Protein AF-A0A9E1PA99-F1 (afdb_monomer)

Secondary structure (DSSP, 8-state):
-TTT----TT--HHHHHHHHH-SBHHHHHHHHHHHT-GGGPPPSSTTT--B-S-HHHHHHHHHHHHHHHHHHHHHHHHHHHHHHHHHHHHHHHHHHHHHGGG-EEEEEEEEETTTTEEEEEEEEE-

pLDDT: mean 90.46, std 9.02, range [58.28, 98.56]

Radius of gyration: 32.86 Å; Cα contacts (8 Å, |Δi|>4): 107; chains: 1; bounding box: 93×29×62 Å

Sequence (126 aa):
SKHAAISSSGKNHKYWVDIGNYNSIENYNEEHLRNREMDDLYSDDKKWSWDWDQESNRKIFENKRIRADQLELFGTFSVGALVLNHIVSSIDALYLKRISTNKSLTINPHNNLILGSVGYSLTLSF

Structure (mmCIF, N/CA/C/O backbone):
data_AF-A0A9E1PA99-F1
#
_entry.id   AF-A0A9E1PA99-F1
#
loop_
_atom_site.group_PDB
_atom_site.id
_atom_site.type_symbol
_atom_site.label_atom_id
_atom_site.label_alt_id
_atom_site.label_comp_id
_atom_site.label_asym_id
_atom_site.label_entity_id
_atom_site.label_seq_id
_atom_site.pdbx_PDB_ins_code
_atom_site.Cartn_x
_atom_site.Cartn_y
_atom_site.Cartn_z
_atom_site.occupancy
_atom_site.B_iso_or_equiv
_atom_site.auth_seq_id
_atom_site.auth_comp_id
_atom_site.auth_asym_id
_atom_site.auth_atom_id
_atom_site.pdbx_PDB_model_num
ATOM 1 N N . SER A 1 1 ? -4.103 -8.809 16.905 1.00 58.28 1 SER A N 1
ATOM 2 C CA . SER A 1 1 ? -5.158 -8.949 17.927 1.00 58.28 1 SER A CA 1
ATOM 3 C C . SER A 1 1 ? -4.803 -8.304 19.276 1.00 58.28 1 SER A C 1
ATOM 5 O O . SER A 1 1 ? -5.697 -7.738 19.880 1.00 58.28 1 SER A O 1
ATOM 7 N N . LYS A 1 2 ? -3.535 -8.282 19.735 1.00 69.00 2 LYS A N 1
ATOM 8 C CA . LYS A 1 2 ? -3.168 -7.873 21.114 1.00 69.00 2 LYS A CA 1
ATOM 9 C C . LYS A 1 2 ? -3.604 -6.468 21.593 1.00 69.00 2 LYS A C 1
ATOM 11 O O . LYS A 1 2 ? -3.671 -6.283 22.796 1.00 69.00 2 LYS A O 1
ATOM 16 N N . HIS A 1 3 ? -3.889 -5.532 20.683 1.00 83.31 3 HIS A N 1
ATOM 17 C CA . HIS A 1 3 ? -4.208 -4.132 21.016 1.00 83.31 3 HIS A CA 1
ATOM 18 C C . HIS A 1 3 ? -5.580 -3.650 20.530 1.00 83.31 3 HIS A C 1
ATOM 20 O O . HIS A 1 3 ? -5.969 -2.546 20.868 1.00 83.31 3 HIS A O 1
ATOM 26 N N . ALA A 1 4 ? -6.279 -4.442 19.708 1.00 81.56 4 ALA A N 1
ATOM 27 C CA . ALA A 1 4 ? -7.507 -4.006 19.028 1.00 81.56 4 ALA A CA 1
ATOM 28 C C . ALA A 1 4 ? -8.601 -5.092 18.962 1.00 81.56 4 ALA A C 1
ATOM 30 O O . ALA A 1 4 ? -9.575 -4.946 18.233 1.00 81.56 4 ALA A O 1
ATOM 31 N N . ALA A 1 5 ? -8.376 -6.244 19.613 1.00 81.75 5 ALA A N 1
ATOM 32 C CA . ALA A 1 5 ? -9.261 -7.419 19.624 1.00 81.75 5 ALA A CA 1
ATOM 33 C C . ALA A 1 5 ? -9.738 -7.943 18.243 1.00 81.75 5 ALA A C 1
ATOM 35 O O . ALA A 1 5 ? -10.707 -8.687 18.156 1.00 81.75 5 ALA A O 1
ATOM 36 N N . ILE A 1 6 ? -9.016 -7.625 17.165 1.00 84.25 6 ILE A N 1
ATOM 37 C CA . ILE A 1 6 ? -9.440 -7.912 15.785 1.00 84.25 6 ILE A CA 1
ATOM 38 C C . ILE A 1 6 ? -9.342 -9.367 15.315 1.00 84.25 6 ILE A C 1
ATOM 40 O O . ILE A 1 6 ? -8.388 -10.086 15.645 1.00 84.25 6 ILE A O 1
ATOM 44 N N . SER A 1 7 ? -10.255 -9.721 14.402 1.00 82.81 7 SER A N 1
ATOM 45 C CA . SER A 1 7 ? -10.168 -10.868 13.489 1.00 82.81 7 SER A CA 1
ATOM 46 C C . SER A 1 7 ? -9.516 -10.464 12.158 1.00 82.81 7 SER A C 1
ATOM 48 O O . SER A 1 7 ? -9.917 -9.487 11.530 1.00 82.81 7 SER A O 1
ATOM 50 N N . SER A 1 8 ? -8.505 -11.210 11.702 1.00 74.94 8 SER A N 1
ATOM 51 C CA . SER A 1 8 ? -7.713 -10.864 10.507 1.00 74.94 8 SER A CA 1
ATOM 52 C C . SER A 1 8 ? -8.277 -11.391 9.181 1.00 74.94 8 SER A C 1
ATOM 54 O O . SER A 1 8 ? -7.793 -11.009 8.118 1.00 74.94 8 SER A O 1
ATOM 56 N N . SER A 1 9 ? -9.271 -12.282 9.205 1.00 82.06 9 SER A N 1
ATOM 57 C CA . SER A 1 9 ? -9.741 -12.978 7.998 1.00 82.06 9 SER A CA 1
ATOM 58 C C . SER A 1 9 ? -10.841 -12.218 7.248 1.00 82.06 9 SER A C 1
ATOM 60 O O . SER A 1 9 ? -11.784 -11.714 7.861 1.00 82.06 9 SER A O 1
ATOM 62 N N . GLY A 1 10 ? -10.757 -12.200 5.912 1.00 86.31 10 GLY A N 1
ATOM 63 C CA . GLY A 1 10 ? -11.820 -11.696 5.032 1.00 86.31 10 GLY A CA 1
ATOM 64 C C . GLY A 1 10 ? -12.028 -10.179 5.073 1.00 86.31 10 GLY A C 1
ATOM 65 O O . GLY A 1 10 ? -13.155 -9.723 4.896 1.00 86.31 10 GLY A O 1
ATOM 66 N N . LYS A 1 11 ? -10.968 -9.410 5.354 1.00 91.81 11 LYS A N 1
ATOM 67 C CA . LYS A 1 11 ? -10.993 -7.941 5.435 1.00 91.81 11 LYS A CA 1
ATOM 68 C C . LYS A 1 11 ? -10.402 -7.313 4.181 1.00 91.81 11 LYS A C 1
ATOM 70 O O . LYS A 1 11 ? -9.360 -7.759 3.708 1.00 91.81 11 LYS A O 1
ATOM 75 N N . ASN A 1 12 ? -11.062 -6.284 3.660 1.00 93.69 12 ASN A N 1
ATOM 76 C CA . ASN A 1 12 ? -10.553 -5.485 2.547 1.00 93.69 12 ASN A CA 1
ATOM 77 C C . ASN A 1 12 ? -9.685 -4.321 3.062 1.00 93.69 12 ASN A C 1
ATOM 79 O O . ASN A 1 12 ? -9.564 -4.105 4.266 1.00 93.69 12 ASN A O 1
ATOM 83 N N . HIS A 1 13 ? -9.079 -3.564 2.146 1.00 94.12 13 HIS A N 1
ATOM 84 C CA . HIS A 1 13 ? -8.244 -2.415 2.499 1.00 94.12 13 HIS A CA 1
ATOM 85 C C . HIS A 1 13 ? -9.016 -1.335 3.281 1.00 94.12 13 HIS A C 1
ATOM 87 O O . HIS A 1 13 ? -8.498 -0.849 4.283 1.00 94.12 13 HIS A O 1
ATOM 93 N N . LYS A 1 14 ? -10.266 -1.019 2.892 1.00 94.81 14 LYS A N 1
ATOM 94 C CA . LYS A 1 14 ? -11.113 -0.029 3.589 1.00 94.81 14 LYS A CA 1
ATOM 95 C C . LYS A 1 14 ? -11.243 -0.338 5.083 1.00 94.81 14 LYS A C 1
ATOM 97 O O . LYS A 1 14 ? -10.993 0.543 5.893 1.00 94.81 14 LYS A O 1
ATOM 102 N N . TYR A 1 15 ? -11.487 -1.595 5.451 1.00 95.31 15 TYR A N 1
ATOM 103 C CA . TYR A 1 15 ? -11.533 -2.006 6.857 1.00 95.31 15 TYR A CA 1
ATOM 104 C C . TYR A 1 15 ? -10.261 -1.630 7.635 1.00 95.31 15 TYR A C 1
ATOM 106 O O . TYR A 1 15 ? -10.332 -1.136 8.758 1.00 95.31 15 TYR A O 1
ATOM 114 N N . TRP A 1 16 ? -9.084 -1.832 7.032 1.00 94.94 16 TRP A N 1
ATOM 115 C CA . TRP A 1 16 ? -7.798 -1.499 7.653 1.00 94.94 16 TRP A CA 1
ATOM 116 C C . TRP A 1 16 ? -7.531 0.009 7.732 1.00 94.94 16 TRP A C 1
ATOM 118 O O . TRP A 1 16 ? -6.775 0.456 8.599 1.00 94.94 16 TRP A O 1
ATOM 128 N N . VAL A 1 17 ? -8.143 0.793 6.846 1.00 96.38 17 VAL A N 1
ATOM 129 C CA . VAL A 1 17 ? -8.157 2.256 6.937 1.00 96.38 17 VAL A CA 1
ATOM 130 C C . VAL A 1 17 ? -9.050 2.692 8.095 1.00 96.38 17 VAL A C 1
ATOM 132 O O . VAL A 1 17 ? -8.579 3.413 8.972 1.00 96.38 17 VAL A O 1
ATOM 135 N N . ASP A 1 18 ? -10.283 2.189 8.148 1.00 96.31 18 ASP A N 1
ATOM 136 C CA . ASP A 1 18 ? -11.294 2.578 9.136 1.00 96.31 18 ASP A CA 1
ATOM 137 C C . ASP A 1 18 ? -10.841 2.253 10.568 1.00 96.31 18 ASP A C 1
ATOM 139 O O . ASP A 1 18 ? -10.851 3.122 11.438 1.00 96.31 18 ASP A O 1
ATOM 143 N N . ILE A 1 19 ? -10.307 1.052 10.814 1.00 94.69 19 ILE A N 1
ATOM 144 C CA . ILE A 1 19 ? -9.727 0.709 12.123 1.00 94.69 19 ILE A CA 1
ATOM 145 C C . ILE A 1 19 ? -8.553 1.621 12.507 1.00 94.69 19 ILE A C 1
ATOM 147 O O . ILE A 1 19 ? -8.304 1.861 13.685 1.00 94.69 19 ILE A O 1
ATOM 151 N N . GLY A 1 20 ? -7.814 2.139 11.525 1.00 95.44 20 GLY A N 1
ATOM 152 C CA . GLY A 1 20 ? -6.753 3.111 11.759 1.00 95.44 20 GLY A CA 1
ATOM 153 C C . GLY A 1 20 ? -7.285 4.478 12.179 1.00 95.44 20 GLY A C 1
ATOM 154 O O . GLY A 1 20 ? -6.582 5.175 12.900 1.00 95.44 20 GLY A O 1
ATOM 155 N N . ASN A 1 21 ? -8.513 4.835 11.798 1.00 96.81 21 ASN A N 1
ATOM 156 C CA . ASN A 1 21 ? -9.098 6.162 12.001 1.00 96.81 21 ASN A CA 1
ATOM 157 C C . ASN A 1 21 ? -9.927 6.267 13.295 1.00 96.81 21 ASN A C 1
ATOM 159 O O . ASN A 1 21 ? -9.975 7.336 13.900 1.00 96.81 21 ASN A O 1
ATOM 163 N N . TYR A 1 22 ? -10.523 5.164 13.760 1.00 96.56 22 TYR A N 1
ATOM 164 C CA . TYR A 1 22 ? -11.446 5.156 14.903 1.00 96.56 22 TYR A CA 1
ATOM 165 C C . TYR A 1 22 ? -10.963 4.245 16.033 1.00 96.56 22 TYR A C 1
ATOM 167 O O . TYR A 1 22 ? -10.457 3.150 15.793 1.00 96.56 22 TYR A O 1
ATOM 175 N N . ASN A 1 23 ? -11.152 4.678 17.285 1.00 95.81 23 ASN A N 1
ATOM 176 C CA . ASN A 1 23 ? -10.769 3.885 18.461 1.00 95.81 23 ASN A CA 1
ATOM 177 C C . ASN A 1 23 ? -11.610 2.607 18.614 1.00 95.81 23 ASN A C 1
ATOM 179 O O . ASN A 1 23 ? -11.079 1.601 19.063 1.00 95.81 23 ASN A O 1
ATOM 183 N N . SER A 1 24 ? -12.872 2.614 18.191 1.00 95.62 24 SER A N 1
ATOM 184 C CA . SER A 1 24 ? -13.764 1.456 18.272 1.00 95.62 24 SER A CA 1
ATOM 185 C C . SER A 1 24 ? -14.733 1.424 17.090 1.00 95.62 24 SER A C 1
ATOM 187 O O . SER A 1 24 ? -14.938 2.439 16.412 1.00 95.62 24 SER A O 1
ATOM 189 N N . ILE A 1 25 ? -15.346 0.260 16.861 1.00 95.38 25 ILE A N 1
ATOM 190 C CA . ILE A 1 25 ? -16.449 0.104 15.900 1.00 95.38 25 ILE A CA 1
ATOM 191 C C . ILE A 1 25 ? -17.660 0.972 16.264 1.00 95.38 25 ILE A C 1
ATOM 193 O O . ILE A 1 25 ? -18.328 1.490 15.375 1.00 95.38 25 ILE A O 1
ATOM 197 N N . GLU A 1 26 ? -17.916 1.172 17.559 1.00 95.94 26 GLU A N 1
ATOM 198 C CA . GLU A 1 26 ? -18.999 2.023 18.057 1.00 95.94 26 GLU A CA 1
ATOM 199 C C . GLU A 1 26 ? -18.790 3.471 17.610 1.00 95.94 26 GLU A C 1
ATOM 201 O O . GLU A 1 26 ? -19.661 4.033 16.952 1.00 95.94 26 GLU A O 1
ATOM 206 N N . ASN A 1 27 ? -17.593 4.031 17.823 1.00 96.69 27 ASN A N 1
ATOM 207 C CA . ASN A 1 27 ? -17.270 5.393 17.392 1.00 96.69 27 ASN A CA 1
ATOM 208 C C . ASN A 1 27 ? -17.463 5.581 15.879 1.00 96.69 27 ASN A C 1
ATOM 210 O O . ASN A 1 27 ? -17.962 6.620 15.446 1.00 96.69 27 ASN A O 1
ATOM 214 N N . TYR A 1 28 ? -17.061 4.584 15.083 1.00 97.06 28 TYR A N 1
ATOM 215 C CA . TYR A 1 28 ? -17.254 4.588 13.633 1.00 97.06 28 TYR A CA 1
ATOM 216 C C . TYR A 1 28 ? -18.746 4.554 13.278 1.00 97.06 28 TYR A C 1
ATOM 218 O O . TYR A 1 28 ? -19.233 5.436 12.569 1.00 97.06 28 TYR A O 1
ATOM 226 N N . ASN A 1 29 ? -19.489 3.572 13.795 1.00 97.38 29 ASN A N 1
ATOM 227 C CA . ASN A 1 29 ? -20.897 3.376 13.462 1.00 97.38 29 ASN A CA 1
ATOM 228 C C . ASN A 1 29 ? -21.752 4.565 13.917 1.00 97.38 29 ASN A C 1
ATOM 230 O O . ASN A 1 29 ? -22.618 5.011 13.172 1.00 97.38 29 ASN A O 1
ATOM 234 N N . GLU A 1 30 ? -21.503 5.125 15.101 1.00 97.25 30 GLU A N 1
ATOM 235 C CA . GLU A 1 30 ? -22.219 6.304 15.590 1.00 97.25 30 GLU A CA 1
ATOM 236 C C . GLU A 1 30 ? -22.018 7.531 14.695 1.00 97.25 30 GLU A C 1
ATOM 238 O O . GLU A 1 30 ? -22.958 8.298 14.480 1.00 97.25 30 GLU A O 1
ATOM 243 N N . GLU A 1 31 ? -20.811 7.740 14.166 1.00 97.38 31 GLU A N 1
ATOM 244 C CA . GLU A 1 31 ? -20.546 8.822 13.217 1.00 97.38 31 GLU A CA 1
ATOM 245 C C . GLU A 1 31 ? -21.325 8.640 11.916 1.00 97.38 31 GLU A C 1
ATOM 247 O O . GLU A 1 31 ? -22.034 9.557 11.497 1.00 97.38 31 GLU A O 1
ATOM 252 N N . HIS A 1 32 ? -21.283 7.441 11.342 1.00 97.25 32 HIS A N 1
ATOM 253 C CA . HIS A 1 32 ? -21.992 7.123 10.103 1.00 97.25 32 HIS A CA 1
ATOM 254 C C . HIS A 1 32 ? -23.516 7.191 10.299 1.00 97.25 32 HIS A C 1
ATOM 256 O O . HIS A 1 32 ? -24.237 7.704 9.443 1.00 97.25 32 HIS A O 1
ATOM 262 N N . LEU A 1 33 ? -24.032 6.790 11.468 1.00 97.12 33 LEU A N 1
ATOM 263 C CA . LEU A 1 33 ? -25.444 6.956 11.829 1.00 97.12 33 LEU A CA 1
ATOM 264 C C . LEU A 1 33 ? -25.857 8.433 11.888 1.00 97.12 33 LEU A C 1
ATOM 266 O O . LEU A 1 33 ? -26.916 8.789 11.364 1.00 97.12 33 LEU A O 1
ATOM 270 N N . ARG A 1 34 ? -25.026 9.309 12.474 1.00 97.44 34 ARG A N 1
ATOM 271 C CA . ARG A 1 34 ? -25.266 10.766 12.475 1.00 97.44 34 ARG A CA 1
ATOM 272 C C . ARG A 1 34 ? -25.271 11.341 11.056 1.00 97.44 34 ARG A C 1
ATOM 274 O O . ARG A 1 34 ? -26.073 12.231 10.771 1.00 97.44 34 ARG A O 1
ATOM 281 N N . ASN A 1 35 ? -24.440 10.794 10.171 1.00 97.62 35 ASN A N 1
ATOM 282 C CA . ASN A 1 35 ? -24.329 11.202 8.769 1.00 97.62 35 ASN A CA 1
ATOM 283 C C . ASN A 1 35 ? -25.359 10.537 7.838 1.00 97.62 35 ASN A C 1
ATOM 285 O O . ASN A 1 35 ? -25.464 10.923 6.676 1.00 97.62 35 ASN A O 1
ATOM 289 N N . ARG A 1 36 ? -26.175 9.598 8.346 1.00 96.81 36 ARG A N 1
ATOM 290 C CA . ARG A 1 36 ? -27.137 8.778 7.578 1.00 96.81 36 ARG A CA 1
ATOM 291 C C . ARG A 1 36 ? -26.479 7.852 6.541 1.00 96.81 36 ARG A C 1
ATOM 293 O O . ARG A 1 36 ? -27.107 7.494 5.548 1.00 96.81 36 ARG A O 1
ATOM 300 N N . GLU A 1 37 ? -25.254 7.416 6.800 1.00 96.50 37 GLU A N 1
ATOM 301 C CA . GLU A 1 37 ? -24.459 6.494 5.976 1.00 96.50 37 GLU A CA 1
ATOM 302 C C . GLU A 1 37 ? -24.714 5.037 6.404 1.00 96.50 37 GLU A C 1
ATOM 304 O O . GLU A 1 37 ? -23.839 4.332 6.899 1.00 96.50 37 GLU A O 1
ATOM 309 N N . MET A 1 38 ? -25.965 4.588 6.265 1.00 93.75 38 MET A N 1
ATOM 310 C CA . MET A 1 38 ? -26.417 3.282 6.777 1.00 93.75 38 MET A CA 1
ATOM 311 C C . MET A 1 38 ? -25.764 2.084 6.071 1.00 93.75 38 MET A C 1
ATOM 313 O O . MET A 1 38 ? -25.603 1.027 6.681 1.00 93.75 38 MET A O 1
ATOM 317 N N . ASP A 1 39 ? -25.384 2.251 4.803 1.00 95.19 39 ASP A N 1
ATOM 318 C CA . ASP A 1 39 ? -24.794 1.191 3.978 1.00 95.19 39 ASP A CA 1
ATOM 319 C C . ASP A 1 39 ? -23.321 0.907 4.330 1.00 95.19 39 ASP A C 1
ATOM 321 O O . ASP A 1 39 ? -22.795 -0.148 3.975 1.00 95.19 39 ASP A O 1
ATOM 325 N N . ASP A 1 40 ? -22.669 1.820 5.057 1.00 93.56 40 ASP A N 1
ATOM 326 C CA . ASP A 1 40 ? -21.250 1.740 5.424 1.00 93.56 40 ASP A CA 1
ATOM 327 C C . ASP A 1 40 ? -21.014 1.222 6.853 1.00 93.56 40 ASP A C 1
ATOM 329 O O . ASP A 1 40 ? -19.865 1.144 7.299 1.00 93.56 40 ASP A O 1
ATOM 333 N N . LEU A 1 41 ? -22.078 0.853 7.575 1.00 95.69 41 LEU A N 1
ATOM 334 C CA . LEU A 1 41 ? -21.994 0.343 8.943 1.00 95.69 41 LEU A CA 1
ATOM 335 C C . LEU A 1 41 ? -21.359 -1.049 8.997 1.00 95.69 41 LEU A C 1
ATOM 337 O O . LEU A 1 41 ? -21.686 -1.953 8.223 1.00 95.69 41 LEU A O 1
ATOM 341 N N . TYR A 1 42 ? -20.512 -1.263 10.000 1.00 95.31 42 TYR A N 1
ATOM 342 C CA . TYR A 1 42 ? -20.012 -2.595 10.318 1.00 95.31 42 TYR A CA 1
ATOM 343 C C . TYR A 1 42 ? -20.950 -3.300 11.300 1.00 95.31 42 TYR A C 1
ATOM 345 O O . TYR A 1 42 ? -21.458 -2.697 12.245 1.00 95.31 42 TYR A O 1
ATOM 353 N N . SER A 1 43 ? -21.156 -4.605 11.108 1.00 92.81 43 SER A N 1
ATOM 354 C CA . SER A 1 43 ? -21.896 -5.424 12.072 1.00 92.81 43 SER A CA 1
ATOM 355 C C . SER A 1 43 ? -21.146 -5.500 13.401 1.00 92.81 43 SER A C 1
ATOM 357 O O . SER A 1 43 ? -19.944 -5.764 13.416 1.00 92.81 43 SER A O 1
ATOM 359 N 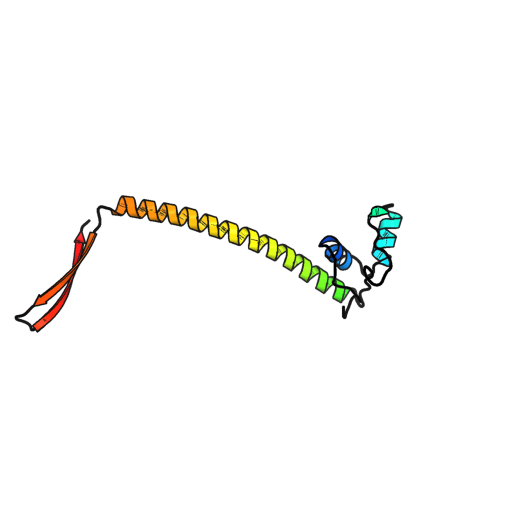N . ASP A 1 44 ? -21.856 -5.332 14.514 1.00 87.38 44 ASP A N 1
ATOM 360 C CA . ASP A 1 44 ? -21.283 -5.496 15.852 1.00 87.38 44 ASP A CA 1
ATOM 361 C C . ASP A 1 44 ? -21.173 -6.986 16.221 1.00 87.38 44 ASP A C 1
ATOM 363 O O . ASP A 1 44 ? -21.962 -7.553 16.977 1.00 87.38 44 ASP A O 1
ATOM 367 N N . ASP A 1 45 ? -20.222 -7.668 15.583 1.00 89.88 45 ASP A N 1
ATOM 368 C CA . ASP A 1 45 ? -19.896 -9.067 15.826 1.00 89.88 45 ASP A CA 1
ATOM 369 C C . ASP A 1 45 ? -18.383 -9.262 16.009 1.00 89.88 45 ASP A C 1
ATOM 371 O O . ASP A 1 45 ? -17.560 -8.409 15.678 1.00 89.88 45 ASP A O 1
ATOM 375 N N . LYS A 1 46 ? -17.969 -10.442 16.486 1.00 86.44 46 LYS A N 1
ATOM 376 C CA . LYS A 1 46 ? -16.537 -10.762 16.660 1.00 86.44 46 LYS A CA 1
ATOM 377 C C . LYS A 1 46 ? -15.742 -10.769 15.351 1.00 86.44 46 LYS A C 1
ATOM 379 O O . LYS A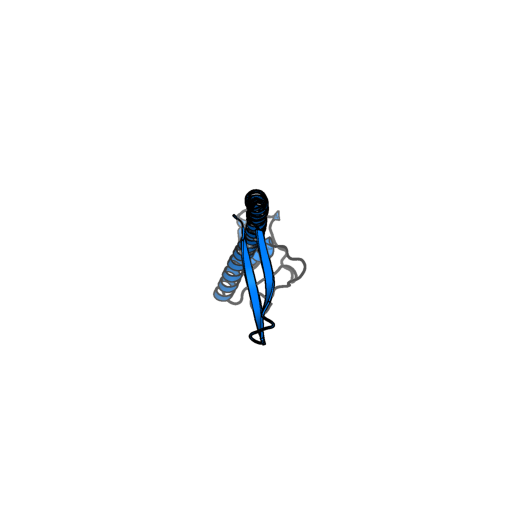 1 46 ? -14.513 -10.838 15.380 1.00 86.44 46 LYS A O 1
ATOM 384 N N . LYS A 1 47 ? -16.416 -10.801 14.199 1.00 89.31 47 LYS A N 1
ATOM 385 C CA . LYS A 1 47 ? -15.755 -10.812 12.900 1.00 89.31 47 LYS A CA 1
ATOM 386 C C . LYS A 1 47 ? -15.316 -9.400 12.549 1.00 89.31 47 LYS A C 1
ATOM 388 O O . LYS A 1 47 ? -14.199 -9.264 12.060 1.00 89.31 47 LYS A O 1
ATOM 393 N N . TRP A 1 48 ? -16.159 -8.387 12.723 1.00 91.62 48 TRP A N 1
ATOM 394 C CA . TRP A 1 48 ? -15.916 -7.010 12.284 1.00 91.62 48 TRP A CA 1
ATOM 395 C C . TRP A 1 48 ? -15.517 -6.059 13.403 1.00 91.62 48 TRP A C 1
ATOM 397 O O . TRP A 1 48 ? -14.801 -5.111 13.106 1.00 91.62 48 TRP A O 1
ATOM 407 N N . SER A 1 49 ? -15.894 -6.336 14.648 1.00 91.62 49 SER A N 1
ATOM 408 C CA . SER A 1 49 ? -15.616 -5.469 15.791 1.00 91.62 49 SER A CA 1
ATOM 409 C C . SER A 1 49 ? -14.115 -5.263 16.040 1.00 91.62 49 SER A C 1
ATOM 411 O O . SER A 1 49 ? -13.286 -6.157 15.826 1.00 91.62 49 SER A O 1
ATOM 413 N N . TRP A 1 50 ? -13.779 -4.053 16.484 1.00 93.94 50 TRP A N 1
ATOM 414 C CA . TRP A 1 50 ? -12.473 -3.672 17.003 1.00 93.94 50 TRP A CA 1
ATOM 415 C C . TRP A 1 50 ? -12.651 -2.684 18.149 1.00 93.94 50 TRP A C 1
ATOM 417 O O . TRP A 1 50 ? -13.606 -1.903 18.171 1.00 93.94 50 TRP A O 1
ATOM 427 N N . ASP A 1 51 ? -11.690 -2.705 19.062 1.00 94.75 51 ASP A N 1
ATOM 428 C CA . ASP A 1 51 ? -11.610 -1.757 20.166 1.00 94.75 51 ASP A CA 1
ATOM 429 C C . ASP A 1 51 ? -10.149 -1.593 20.589 1.00 94.75 51 ASP A C 1
ATOM 431 O O . ASP A 1 51 ? -9.512 -2.552 21.039 1.00 94.75 51 ASP A O 1
ATOM 435 N N . TRP A 1 52 ? -9.592 -0.407 20.347 1.00 95.44 52 TRP A N 1
ATOM 436 C CA . TRP A 1 52 ? -8.204 -0.080 20.646 1.00 95.44 52 TRP A CA 1
ATOM 437 C C . TRP A 1 52 ? -8.012 0.170 22.137 1.00 95.44 52 TRP A C 1
ATOM 439 O O . TRP A 1 52 ? -8.629 1.056 22.718 1.00 95.44 52 TRP A O 1
ATOM 449 N N . ASP A 1 53 ? -7.051 -0.533 22.731 1.00 94.69 53 ASP A N 1
ATOM 450 C CA . ASP A 1 53 ? -6.677 -0.362 24.137 1.00 94.69 53 ASP A CA 1
ATOM 451 C C . ASP A 1 53 ? -6.193 1.065 24.466 1.00 94.69 53 ASP A C 1
ATOM 453 O O . ASP A 1 53 ? -6.511 1.611 25.522 1.00 94.69 53 ASP A O 1
ATOM 457 N N . GLN A 1 54 ? -5.412 1.676 23.573 1.00 95.25 54 GLN A N 1
ATOM 458 C CA . GLN A 1 54 ? -4.926 3.049 23.678 1.00 95.25 54 GLN A CA 1
ATOM 459 C C . GLN A 1 54 ? -4.896 3.733 22.310 1.00 95.25 54 GLN A C 1
ATOM 461 O O . GLN A 1 54 ? -4.448 3.164 21.311 1.00 95.25 54 GLN A O 1
ATOM 466 N N . GLU A 1 55 ? -5.248 5.020 22.280 1.00 95.00 55 GLU A N 1
ATOM 467 C CA . GLU A 1 55 ? -5.162 5.848 21.068 1.00 95.00 55 GLU A CA 1
ATOM 468 C C . GLU A 1 55 ? -3.729 5.900 20.498 1.00 95.00 55 GLU A C 1
ATOM 470 O O . GLU A 1 55 ? -3.529 5.956 19.284 1.00 95.00 55 GLU A O 1
ATOM 475 N N . SER A 1 56 ? -2.710 5.836 21.360 1.00 96.31 56 SER A N 1
ATOM 476 C CA . SER A 1 56 ? -1.298 5.769 20.963 1.00 96.31 56 SER A CA 1
ATOM 477 C C . SER A 1 56 ? -1.000 4.537 20.099 1.00 96.31 56 SER A C 1
ATOM 479 O O . SER A 1 56 ? -0.319 4.652 19.078 1.00 96.31 56 SER A O 1
ATOM 481 N N . ASN A 1 57 ? -1.553 3.375 20.453 1.00 95.81 57 ASN A N 1
ATOM 482 C CA . ASN A 1 57 ? -1.384 2.132 19.705 1.00 95.81 57 ASN A CA 1
ATOM 483 C C . ASN A 1 57 ? -2.083 2.206 18.345 1.00 95.81 57 ASN A C 1
ATOM 485 O O . ASN A 1 57 ? -1.477 1.825 17.337 1.00 95.81 57 ASN A O 1
ATOM 489 N N . ARG A 1 58 ? -3.292 2.788 18.294 1.00 96.19 58 ARG A N 1
ATOM 490 C CA . ARG A 1 58 ? -3.986 3.080 17.030 1.00 96.19 58 ARG A CA 1
ATOM 491 C C . ARG A 1 58 ? -3.140 3.974 16.128 1.00 96.19 58 ARG A C 1
ATOM 493 O O . ARG A 1 58 ? -2.897 3.617 14.980 1.00 96.19 58 ARG A O 1
ATOM 500 N N . LYS A 1 59 ? -2.614 5.087 16.649 1.00 96.81 59 LYS A N 1
ATOM 501 C CA . LYS A 1 59 ? -1.760 6.015 15.884 1.00 96.81 59 LYS A CA 1
ATOM 502 C C . LYS A 1 59 ? -0.482 5.351 15.379 1.00 96.81 59 LYS A C 1
ATOM 504 O O . LYS A 1 59 ? -0.027 5.640 14.275 1.00 96.81 59 LYS A O 1
ATOM 509 N N . ILE A 1 60 ? 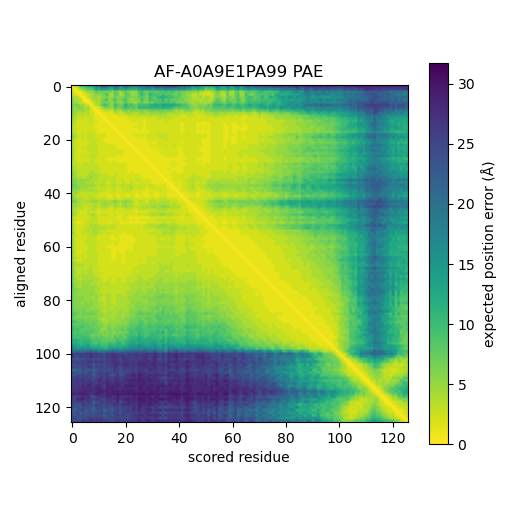0.131 4.458 16.158 1.00 96.50 60 ILE A N 1
ATOM 510 C CA . ILE A 1 60 ? 1.301 3.692 15.700 1.00 96.50 60 ILE A CA 1
ATOM 511 C C . ILE A 1 60 ? 0.917 2.771 14.537 1.00 96.50 60 ILE A C 1
ATOM 513 O O . ILE A 1 60 ? 1.665 2.683 13.560 1.00 96.50 60 ILE A O 1
ATOM 517 N N . PHE A 1 61 ? -0.223 2.087 14.632 1.00 95.56 61 PHE A N 1
ATOM 518 C CA . PHE A 1 61 ? -0.744 1.247 13.557 1.00 95.56 61 PHE A CA 1
ATOM 519 C C . PHE A 1 61 ? -1.048 2.063 12.296 1.00 95.56 61 PHE A C 1
ATOM 521 O O . PHE A 1 61 ? -0.546 1.725 11.227 1.00 95.56 61 PHE A O 1
ATOM 528 N N . GLU A 1 62 ? -1.786 3.163 12.429 1.00 96.44 62 GLU A N 1
ATOM 529 C CA . GLU A 1 62 ? -2.153 4.071 11.340 1.00 96.44 62 GLU A CA 1
ATOM 530 C C . GLU A 1 62 ? -0.909 4.587 10.605 1.00 96.44 62 GLU A C 1
ATOM 532 O O . GLU A 1 62 ? -0.793 4.440 9.389 1.00 96.44 62 GLU A O 1
ATOM 537 N N . ASN A 1 63 ? 0.085 5.081 11.349 1.00 97.69 63 ASN A N 1
ATOM 538 C CA . ASN A 1 63 ? 1.343 5.560 10.778 1.00 97.69 63 ASN A CA 1
ATOM 539 C C . ASN A 1 63 ? 2.107 4.465 10.025 1.00 97.69 63 ASN A C 1
ATOM 541 O O . ASN A 1 63 ? 2.701 4.725 8.978 1.00 97.69 63 ASN A O 1
ATOM 545 N N . LYS A 1 64 ? 2.127 3.235 10.554 1.00 96.62 64 LYS A N 1
ATOM 546 C CA . LYS A 1 64 ? 2.757 2.099 9.868 1.00 96.62 64 LYS A CA 1
ATOM 547 C C . LYS A 1 64 ? 2.003 1.733 8.594 1.00 96.62 64 LYS A C 1
ATOM 549 O O . LYS A 1 64 ? 2.657 1.507 7.581 1.00 96.62 64 LYS A O 1
ATOM 554 N N . ARG A 1 65 ? 0.668 1.709 8.634 1.00 95.75 65 ARG A N 1
ATOM 555 C CA . ARG A 1 65 ? -0.182 1.426 7.471 1.00 95.75 65 ARG A CA 1
ATOM 556 C C . ARG A 1 65 ? 0.043 2.456 6.366 1.00 95.75 65 ARG A C 1
ATOM 558 O O . ARG A 1 65 ? 0.410 2.069 5.268 1.00 95.75 65 ARG A O 1
ATOM 565 N N . ILE A 1 66 ? -0.056 3.750 6.678 1.00 97.06 66 ILE A N 1
ATOM 566 C CA . ILE A 1 66 ? 0.157 4.837 5.706 1.00 97.06 66 ILE A CA 1
ATOM 567 C C . ILE A 1 66 ? 1.544 4.733 5.056 1.00 97.06 66 ILE A C 1
ATOM 569 O O . ILE A 1 66 ? 1.677 4.882 3.844 1.00 97.06 66 ILE A O 1
ATOM 573 N N . ARG A 1 67 ? 2.589 4.440 5.841 1.00 97.69 67 ARG A N 1
ATOM 574 C CA . ARG A 1 67 ? 3.942 4.238 5.299 1.00 97.69 67 ARG A CA 1
ATOM 575 C C . ARG A 1 67 ? 4.038 3.007 4.404 1.00 97.69 67 ARG A C 1
ATOM 577 O O . ARG A 1 67 ? 4.734 3.063 3.399 1.00 97.69 67 ARG A O 1
ATOM 584 N N . ALA A 1 68 ? 3.379 1.908 4.762 1.00 96.44 68 ALA A N 1
ATOM 585 C CA . ALA A 1 68 ? 3.345 0.713 3.927 1.00 96.44 68 ALA A CA 1
ATOM 586 C C . ALA A 1 68 ? 2.662 0.998 2.580 1.00 96.44 68 ALA A C 1
ATOM 588 O O . ALA A 1 68 ? 3.244 0.686 1.546 1.00 96.44 68 ALA A O 1
ATOM 589 N N . ASP A 1 69 ? 1.517 1.687 2.593 1.00 95.75 69 ASP A N 1
ATOM 590 C CA . ASP A 1 69 ? 0.787 2.083 1.381 1.00 95.75 69 ASP A CA 1
ATOM 591 C C . ASP A 1 69 ? 1.659 2.982 0.473 1.00 95.75 69 ASP A C 1
ATOM 593 O O . ASP A 1 69 ? 1.731 2.801 -0.744 1.00 95.75 69 ASP A O 1
ATOM 597 N N . GLN A 1 70 ? 2.408 3.924 1.064 1.00 97.06 70 GLN A N 1
ATOM 598 C CA . GLN A 1 70 ? 3.368 4.765 0.334 1.00 97.06 70 GLN A CA 1
ATOM 599 C C . GLN A 1 70 ? 4.530 3.962 -0.262 1.00 97.06 70 GLN A C 1
ATOM 601 O O . GLN A 1 70 ? 4.961 4.233 -1.385 1.00 97.06 70 GLN A O 1
ATOM 606 N N . LEU A 1 71 ? 5.052 2.984 0.480 1.00 97.88 71 LEU A N 1
ATOM 607 C CA . LEU A 1 71 ? 6.139 2.122 0.019 1.00 97.88 71 LEU A CA 1
ATOM 608 C C . LEU A 1 71 ? 5.690 1.183 -1.103 1.00 97.88 71 LEU A C 1
ATOM 610 O O . LEU A 1 71 ? 6.469 0.942 -2.021 1.00 97.88 71 LEU A O 1
ATOM 614 N N . GLU A 1 72 ? 4.452 0.691 -1.073 1.00 96.81 72 GLU A N 1
ATOM 615 C CA . GLU A 1 72 ? 3.869 -0.110 -2.155 1.00 96.81 72 GLU A CA 1
ATOM 616 C C . GLU A 1 72 ? 3.779 0.698 -3.459 1.00 96.81 72 GLU A C 1
ATOM 618 O O . GLU A 1 72 ? 4.220 0.243 -4.523 1.00 96.81 72 GLU A O 1
ATOM 623 N N . LEU A 1 73 ? 3.302 1.943 -3.368 1.00 96.56 73 LEU A N 1
ATOM 624 C CA . LEU A 1 73 ? 3.257 2.861 -4.504 1.00 96.56 73 LEU A CA 1
ATOM 625 C C . LEU A 1 73 ? 4.663 3.158 -5.042 1.00 96.56 73 LEU A C 1
ATOM 627 O O . LEU A 1 73 ? 4.910 3.055 -6.246 1.00 96.56 73 LEU A O 1
ATOM 631 N N . PHE A 1 74 ? 5.604 3.485 -4.154 1.00 97.81 74 PHE A N 1
ATOM 632 C CA . PHE A 1 74 ? 6.997 3.732 -4.524 1.00 97.81 74 PHE A CA 1
ATOM 633 C C . PHE A 1 74 ? 7.649 2.504 -5.172 1.00 97.81 74 PHE A C 1
ATOM 635 O O . PHE A 1 74 ? 8.355 2.643 -6.172 1.00 97.81 74 PHE A O 1
ATOM 642 N N . GLY A 1 75 ? 7.395 1.302 -4.652 1.00 98.19 75 GLY A N 1
ATOM 643 C CA . GLY A 1 75 ? 7.890 0.050 -5.222 1.00 98.19 75 GLY A CA 1
ATOM 644 C C . GLY A 1 75 ? 7.384 -0.163 -6.648 1.00 98.19 75 GLY A C 1
ATOM 645 O O . GLY A 1 75 ? 8.173 -0.461 -7.544 1.00 98.19 75 GLY A O 1
ATOM 646 N N . THR A 1 76 ? 6.098 0.096 -6.886 1.00 97.81 76 THR A N 1
ATOM 647 C CA . THR A 1 76 ? 5.485 0.013 -8.220 1.00 97.81 76 THR A CA 1
ATOM 648 C C . THR A 1 76 ? 6.148 0.974 -9.211 1.00 97.81 76 THR A C 1
ATOM 650 O O . THR A 1 76 ? 6.559 0.564 -10.300 1.00 97.81 76 THR A O 1
ATOM 653 N N . PHE A 1 77 ? 6.337 2.241 -8.825 1.00 98.12 77 PHE A N 1
ATOM 654 C CA . PHE A 1 77 ? 7.054 3.212 -9.659 1.00 98.12 77 PHE A CA 1
ATOM 655 C C . PHE A 1 77 ? 8.518 2.831 -9.886 1.00 98.12 77 PHE A C 1
ATOM 657 O O . PHE A 1 77 ? 9.027 3.004 -10.993 1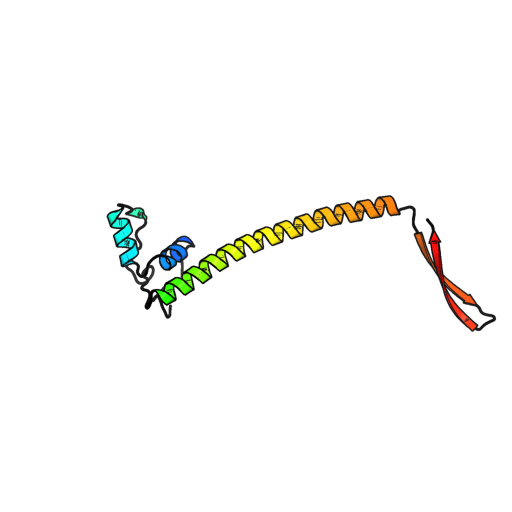.00 98.12 77 PHE A O 1
ATOM 664 N N . SER A 1 78 ? 9.187 2.281 -8.873 1.00 98.44 78 SER A N 1
ATOM 665 C CA . SER A 1 78 ? 10.586 1.853 -8.965 1.00 98.44 78 SER A CA 1
ATOM 666 C C . SER A 1 78 ? 10.774 0.744 -9.998 1.00 98.44 78 SER A C 1
ATOM 668 O O . SER A 1 78 ? 11.705 0.804 -10.801 1.00 98.44 78 SER A O 1
ATOM 670 N N . VAL A 1 79 ? 9.863 -0.234 -10.038 1.00 98.50 79 VAL A N 1
ATOM 671 C CA . VAL A 1 79 ? 9.865 -1.283 -11.071 1.00 98.50 79 VAL A CA 1
ATOM 672 C C . VAL A 1 79 ? 9.674 -0.673 -12.461 1.00 98.50 79 VAL A C 1
ATOM 674 O O . VAL A 1 79 ? 10.420 -1.003 -13.382 1.00 98.50 79 VAL A O 1
ATOM 677 N N . GLY A 1 80 ? 8.734 0.264 -12.618 1.00 98.44 80 GLY A N 1
ATOM 678 C CA . GLY A 1 80 ? 8.527 0.970 -13.886 1.00 98.44 80 GLY A CA 1
ATOM 679 C C . GLY A 1 80 ? 9.765 1.749 -14.347 1.00 98.44 80 GLY A C 1
ATOM 680 O O . GLY A 1 80 ? 10.179 1.639 -15.502 1.00 98.44 80 GLY A O 1
ATOM 681 N N . ALA A 1 81 ? 10.401 2.488 -13.436 1.00 98.50 81 ALA A N 1
ATOM 682 C CA . ALA A 1 81 ? 11.628 3.232 -13.709 1.00 98.50 81 ALA A CA 1
ATOM 683 C C . ALA A 1 81 ? 12.784 2.313 -14.131 1.00 98.50 81 ALA A C 1
ATOM 685 O O . ALA A 1 81 ? 13.519 2.636 -15.065 1.00 98.50 81 ALA A O 1
ATOM 686 N N . LEU A 1 82 ? 12.913 1.146 -13.495 1.00 98.50 82 LEU A N 1
ATOM 687 C CA . LEU A 1 82 ? 13.903 0.133 -13.853 1.00 98.50 82 LEU A CA 1
ATOM 688 C C . LEU A 1 82 ? 13.679 -0.394 -15.277 1.00 98.50 82 LEU A C 1
ATOM 690 O O . LEU A 1 82 ? 14.620 -0.452 -16.066 1.00 98.50 82 LEU A O 1
ATOM 694 N N . VAL A 1 83 ? 12.436 -0.718 -15.646 1.00 98.56 83 VAL A N 1
ATOM 695 C CA . VAL A 1 83 ? 12.111 -1.178 -17.008 1.00 98.56 83 VAL A CA 1
ATOM 696 C C . VAL A 1 83 ? 12.458 -0.108 -18.047 1.00 98.56 83 VAL A C 1
ATOM 698 O O . VAL A 1 83 ? 13.094 -0.412 -19.057 1.00 98.56 83 VAL A O 1
ATOM 701 N N . LEU A 1 84 ? 12.107 1.154 -17.790 1.00 98.38 84 LEU A N 1
ATOM 702 C CA . LEU A 1 84 ? 12.453 2.270 -18.676 1.00 98.38 84 LEU A CA 1
ATOM 703 C C . LEU A 1 84 ? 13.968 2.441 -18.816 1.00 98.38 84 LEU A C 1
ATOM 705 O O . LEU A 1 84 ? 14.467 2.617 -19.930 1.00 98.38 84 LEU A O 1
ATOM 709 N N . ASN A 1 85 ? 14.707 2.337 -17.710 1.00 98.19 85 ASN A N 1
ATOM 710 C CA . ASN A 1 85 ? 16.164 2.385 -17.729 1.00 98.19 85 ASN A CA 1
ATOM 711 C C . ASN A 1 85 ? 16.756 1.281 -18.622 1.00 98.19 85 ASN A C 1
ATOM 713 O O . ASN A 1 85 ? 17.650 1.557 -19.427 1.00 98.19 85 ASN A O 1
ATOM 717 N N . HIS A 1 86 ? 16.220 0.062 -18.554 1.00 97.44 86 HIS A N 1
ATOM 718 C CA . HIS A 1 86 ? 16.658 -1.036 -19.415 1.00 97.44 86 HIS A CA 1
ATOM 719 C C . HIS A 1 86 ? 16.359 -0.802 -20.899 1.00 97.44 86 HIS A C 1
ATOM 721 O O . HIS A 1 86 ? 17.192 -1.150 -21.738 1.00 97.44 86 HIS A O 1
ATOM 727 N N . ILE A 1 87 ? 15.222 -0.193 -21.248 1.00 98.50 87 ILE A N 1
ATOM 728 C CA . ILE A 1 87 ? 14.896 0.143 -22.644 1.00 98.50 87 ILE A CA 1
ATOM 729 C C . ILE A 1 87 ? 15.903 1.157 -23.193 1.00 98.50 87 ILE A C 1
ATOM 731 O O . ILE A 1 87 ? 16.501 0.917 -24.243 1.00 98.50 87 ILE A O 1
ATOM 735 N N . VAL A 1 88 ? 16.135 2.255 -22.466 1.00 98.19 88 VAL A N 1
ATOM 736 C CA . VAL A 1 88 ? 17.092 3.299 -22.871 1.00 98.19 88 VAL A CA 1
ATOM 737 C C . VAL A 1 88 ? 18.496 2.714 -23.018 1.00 98.19 88 VAL A C 1
ATOM 739 O O . VAL A 1 88 ? 19.145 2.927 -24.039 1.00 98.19 88 VAL A O 1
ATOM 742 N N . SER A 1 89 ? 18.927 1.900 -22.053 1.00 97.88 89 SER A N 1
ATOM 743 C CA . SER A 1 89 ? 20.236 1.239 -22.091 1.00 97.88 89 SER A CA 1
ATOM 744 C C . SER A 1 89 ? 20.368 0.270 -23.269 1.00 97.88 89 SER A C 1
ATOM 746 O O . SER A 1 89 ? 21.421 0.196 -23.893 1.00 97.88 89 SER A O 1
ATOM 748 N N . SER A 1 90 ? 19.302 -0.462 -23.611 1.00 97.19 90 SER A N 1
ATOM 749 C CA . SER A 1 90 ? 19.304 -1.379 -24.759 1.00 97.19 90 SER A CA 1
ATOM 750 C C . SER A 1 90 ? 19.439 -0.627 -26.085 1.00 97.19 90 SER A C 1
ATOM 752 O O . SER A 1 90 ? 20.176 -1.064 -26.969 1.00 97.19 90 SER A O 1
ATOM 754 N N . ILE A 1 91 ? 18.760 0.517 -26.221 1.00 96.62 91 ILE A N 1
ATOM 755 C CA . ILE A 1 91 ? 18.880 1.393 -27.395 1.00 96.62 91 ILE A CA 1
ATOM 756 C C . ILE A 1 91 ? 20.306 1.933 -27.506 1.00 96.62 91 ILE A C 1
ATOM 758 O O . ILE A 1 91 ? 20.901 1.843 -28.580 1.00 96.62 91 ILE A O 1
ATOM 762 N N . ASP A 1 92 ? 20.865 2.447 -26.409 1.00 95.19 92 ASP A N 1
ATOM 763 C CA . ASP A 1 92 ? 22.226 2.988 -26.388 1.00 95.19 92 ASP A CA 1
ATOM 764 C C . ASP A 1 92 ? 23.268 1.912 -26.728 1.00 95.19 92 ASP A C 1
ATOM 766 O O . ASP A 1 92 ? 24.106 2.103 -27.607 1.00 95.19 92 ASP A O 1
ATOM 770 N N . ALA A 1 93 ? 23.152 0.715 -26.149 1.00 95.06 93 ALA A N 1
ATOM 771 C CA . ALA A 1 93 ? 24.032 -0.409 -26.464 1.00 95.06 93 ALA A CA 1
ATOM 772 C C . ALA A 1 93 ? 23.976 -0.809 -27.952 1.00 95.06 93 ALA A C 1
ATOM 774 O O . ALA A 1 93 ? 25.013 -1.063 -28.571 1.00 95.06 93 ALA A O 1
ATOM 775 N N . LEU A 1 94 ? 22.781 -0.846 -28.555 1.00 93.12 94 LEU A N 1
ATOM 776 C CA . LEU A 1 94 ? 22.621 -1.123 -29.987 1.00 93.12 94 LEU A CA 1
ATOM 777 C C . LEU A 1 94 ? 23.188 0.005 -30.857 1.00 93.12 94 LEU A C 1
ATOM 779 O O . LEU A 1 94 ? 23.819 -0.268 -31.882 1.00 93.12 94 LEU A O 1
ATOM 783 N N . TYR A 1 95 ? 22.994 1.257 -30.446 1.00 93.19 95 TYR A N 1
ATOM 784 C CA . TYR A 1 95 ? 23.552 2.423 -31.120 1.00 93.19 95 TYR A CA 1
ATOM 785 C C . TYR A 1 95 ? 25.085 2.395 -31.100 1.00 93.19 95 TYR A C 1
ATOM 787 O O . TYR A 1 95 ? 25.708 2.450 -32.164 1.00 93.19 95 TYR A O 1
ATOM 795 N N . LEU A 1 96 ? 25.689 2.202 -29.923 1.00 90.69 96 LEU A N 1
ATOM 796 C CA . LEU A 1 96 ? 27.133 2.055 -29.737 1.00 90.69 96 LEU A CA 1
ATOM 797 C C . LEU A 1 96 ? 27.694 0.903 -30.572 1.00 90.69 96 LEU A C 1
ATOM 799 O O . LEU A 1 96 ? 28.698 1.077 -31.260 1.00 90.69 96 LEU A O 1
ATOM 803 N N . LYS A 1 97 ? 27.018 -0.252 -30.597 1.00 88.06 97 LYS A N 1
ATOM 804 C CA . LYS A 1 97 ? 27.406 -1.391 -31.442 1.00 88.06 97 LYS A CA 1
ATOM 805 C C . LYS A 1 97 ? 27.433 -1.017 -32.928 1.00 88.06 97 LYS A C 1
ATOM 807 O O . LYS A 1 97 ? 28.389 -1.355 -33.626 1.00 88.06 97 LYS A O 1
ATOM 812 N N . ARG A 1 98 ? 26.414 -0.299 -33.413 1.00 86.25 98 ARG A N 1
ATOM 813 C CA . ARG A 1 98 ? 26.323 0.134 -34.816 1.00 86.25 98 ARG A CA 1
ATOM 814 C C . ARG A 1 98 ? 27.444 1.102 -35.194 1.00 86.25 98 ARG A C 1
ATOM 816 O O . ARG A 1 98 ? 28.039 0.941 -36.252 1.00 86.25 98 ARG A O 1
ATOM 823 N N . ILE A 1 99 ? 27.753 2.090 -34.356 1.00 85.94 99 ILE A N 1
ATOM 824 C CA . ILE A 1 99 ? 28.812 3.067 -34.670 1.00 85.94 99 ILE A CA 1
ATOM 825 C C . ILE A 1 99 ? 30.224 2.513 -34.425 1.00 85.94 99 ILE A C 1
ATOM 827 O O . ILE A 1 99 ? 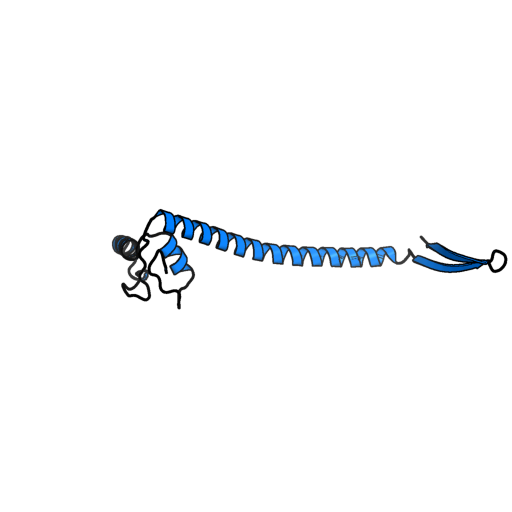31.171 2.918 -35.091 1.00 85.94 99 ILE A O 1
ATOM 831 N N . SER A 1 100 ? 30.378 1.553 -33.508 1.00 74.50 100 SER A N 1
ATOM 832 C CA . SER A 1 100 ? 31.659 0.913 -33.187 1.00 74.50 100 SER A CA 1
ATOM 833 C C . SER A 1 100 ? 32.052 -0.195 -34.171 1.00 74.50 100 SER A C 1
ATOM 835 O O . SER A 1 100 ? 33.086 -0.830 -33.977 1.00 74.50 100 SER A O 1
ATOM 837 N N . THR A 1 101 ? 31.272 -0.431 -35.232 1.00 63.47 101 THR A N 1
ATOM 838 C CA . THR A 1 101 ? 31.519 -1.518 -36.200 1.00 63.47 101 THR A CA 1
ATOM 839 C C . THR A 1 101 ? 32.881 -1.393 -36.917 1.00 63.47 101 THR A C 1
ATOM 841 O O . THR A 1 101 ? 33.388 -2.387 -37.422 1.00 63.47 101 THR A O 1
ATOM 844 N N . ASN A 1 102 ? 33.534 -0.222 -36.871 1.00 62.31 102 ASN A N 1
ATOM 845 C CA . ASN A 1 102 ? 34.859 0.009 -37.468 1.00 62.31 102 ASN A CA 1
ATOM 846 C C . ASN A 1 102 ? 36.037 -0.057 -36.477 1.00 62.31 102 ASN A C 1
ATOM 848 O O . ASN A 1 102 ? 37.180 0.094 -36.894 1.00 62.31 102 ASN A O 1
ATOM 852 N N . LYS A 1 103 ? 35.790 -0.266 -35.175 1.00 68.88 103 LYS A N 1
ATOM 853 C CA . LYS A 1 103 ? 36.850 -0.332 -34.159 1.00 68.88 103 LYS A CA 1
ATOM 854 C C . LYS A 1 103 ? 37.073 -1.776 -33.732 1.00 68.88 103 LYS A C 1
ATOM 856 O O . LYS A 1 103 ? 36.225 -2.356 -33.056 1.00 68.88 103 LYS A O 1
ATOM 861 N N . SER A 1 104 ? 38.212 -2.352 -34.107 1.00 74.69 104 SER A N 1
ATOM 862 C CA . SER A 1 104 ? 38.593 -3.711 -33.713 1.00 74.69 104 SER A CA 1
ATOM 863 C C . SER A 1 104 ? 39.790 -3.688 -32.772 1.00 74.69 104 SER A C 1
ATOM 865 O O . SER A 1 104 ? 40.837 -3.128 -33.096 1.00 74.69 104 SER A O 1
ATOM 867 N N . LEU A 1 105 ? 39.645 -4.337 -31.618 1.00 78.81 105 LEU A N 1
ATOM 868 C CA . LEU A 1 105 ? 40.764 -4.696 -30.756 1.00 78.81 105 LEU A CA 1
ATOM 869 C C . LEU A 1 105 ? 41.122 -6.152 -31.039 1.00 78.81 105 LEU A C 1
ATOM 871 O O . LEU A 1 105 ? 40.293 -7.041 -30.854 1.00 78.81 105 LEU A O 1
ATOM 875 N N . THR A 1 106 ? 42.351 -6.395 -31.477 1.00 83.56 106 THR A N 1
ATOM 876 C CA . THR A 1 106 ? 42.873 -7.748 -31.681 1.00 83.56 106 THR A CA 1
ATOM 877 C C . THR A 1 106 ? 43.981 -8.028 -30.676 1.00 83.56 106 THR A C 1
ATOM 879 O O . THR A 1 106 ? 44.795 -7.155 -30.361 1.00 83.56 106 THR A O 1
ATOM 882 N N . ILE A 1 107 ? 43.976 -9.244 -30.132 1.00 85.56 107 ILE A N 1
ATOM 883 C CA . ILE A 1 107 ? 44.975 -9.723 -29.177 1.00 85.56 107 ILE A CA 1
ATOM 884 C C . ILE A 1 107 ? 45.630 -10.936 -29.810 1.00 85.56 107 ILE A C 1
ATOM 886 O O . ILE A 1 107 ? 44.984 -11.968 -29.976 1.00 85.56 107 ILE A O 1
ATOM 890 N N . ASN A 1 108 ? 46.906 -10.805 -30.151 1.00 86.50 108 ASN A N 1
ATOM 891 C CA . ASN A 1 108 ? 47.678 -11.899 -30.724 1.00 86.50 108 ASN A CA 1
ATOM 892 C C . ASN A 1 108 ? 48.769 -12.328 -29.737 1.00 86.50 108 ASN A C 1
ATOM 894 O O . ASN A 1 108 ? 49.425 -11.465 -29.144 1.00 86.50 108 ASN A O 1
ATOM 898 N N . PRO A 1 109 ? 48.981 -13.637 -29.527 1.00 83.31 109 PRO A N 1
ATOM 899 C CA . PRO A 1 109 ? 50.131 -14.105 -28.770 1.00 83.31 109 PRO A CA 1
ATOM 900 C C . PRO A 1 109 ? 51.410 -13.759 -29.539 1.00 83.31 109 PRO A C 1
ATOM 902 O O . PRO A 1 109 ? 51.506 -13.981 -30.745 1.00 83.31 109 PRO A O 1
ATOM 905 N N . HIS A 1 110 ? 52.394 -13.212 -28.834 1.00 81.12 110 HIS A N 1
ATOM 906 C CA . HIS A 1 1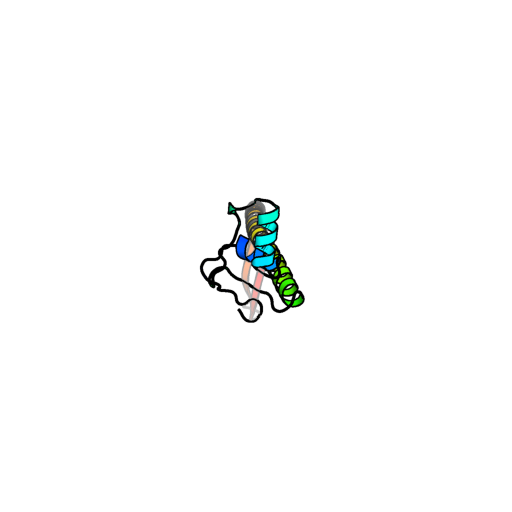10 ? 53.706 -12.896 -29.377 1.00 81.12 110 HIS A CA 1
ATOM 907 C C . HIS A 1 110 ? 54.754 -13.763 -28.683 1.00 81.12 110 HIS A C 1
ATOM 909 O O . HIS A 1 110 ? 54.955 -13.671 -27.471 1.00 81.12 110 HIS A O 1
ATOM 915 N N . ASN A 1 111 ? 55.411 -14.627 -29.449 1.00 80.75 111 ASN A N 1
ATOM 916 C CA . ASN A 1 111 ? 56.467 -15.507 -28.974 1.00 80.75 111 ASN A CA 1
ATOM 917 C C . ASN A 1 111 ? 57.816 -15.073 -29.554 1.00 80.75 111 ASN A C 1
ATOM 919 O O . ASN A 1 111 ? 58.008 -15.042 -30.767 1.00 80.75 111 ASN A O 1
ATOM 923 N N . ASN A 1 112 ? 58.779 -14.778 -28.682 1.00 75.62 112 ASN A N 1
ATOM 924 C CA . ASN A 1 112 ? 60.154 -14.532 -29.090 1.00 75.62 112 ASN A CA 1
ATOM 925 C C . ASN A 1 112 ? 61.029 -15.715 -28.666 1.00 75.62 112 ASN A C 1
ATOM 927 O O . ASN A 1 112 ? 61.487 -15.809 -27.527 1.00 75.62 112 ASN A O 1
ATOM 931 N N . LEU A 1 113 ? 61.261 -16.623 -29.617 1.00 72.69 113 LEU A N 1
ATOM 932 C CA . LEU A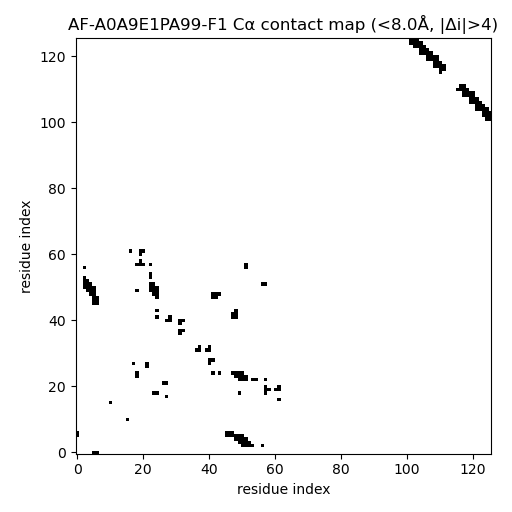 1 113 ? 62.029 -17.856 -29.417 1.00 72.69 113 LEU A CA 1
ATOM 933 C C . LEU A 1 113 ? 63.516 -17.607 -29.115 1.00 72.69 113 LEU A C 1
ATOM 935 O O . LEU A 1 113 ? 64.169 -18.478 -28.553 1.00 72.69 113 LEU A O 1
ATOM 939 N N . ILE A 1 114 ? 64.048 -16.430 -29.460 1.00 74.44 114 ILE A N 1
ATOM 940 C CA . ILE A 1 114 ? 65.468 -16.093 -29.281 1.00 74.44 114 ILE A CA 1
ATOM 941 C C . ILE A 1 114 ? 65.741 -15.603 -27.853 1.00 74.44 114 ILE A C 1
ATOM 943 O O . ILE A 1 114 ? 66.783 -15.916 -27.286 1.00 74.44 114 ILE A O 1
ATOM 947 N N . LEU A 1 115 ? 64.801 -14.866 -27.252 1.00 74.75 115 LEU A N 1
ATOM 948 C CA . LEU A 1 115 ? 64.896 -14.393 -25.862 1.00 74.75 115 LEU A CA 1
ATOM 949 C C . LEU A 1 115 ? 64.180 -15.303 -24.847 1.00 74.75 115 LEU A C 1
ATOM 951 O O . LEU A 1 115 ? 64.250 -15.041 -23.649 1.00 74.75 115 LEU A O 1
ATOM 955 N N . GLY A 1 116 ? 63.473 -16.343 -25.302 1.00 77.88 116 GLY A N 1
ATOM 956 C CA . GLY A 1 116 ? 62.683 -17.225 -24.435 1.00 77.88 116 GLY A CA 1
ATOM 957 C C . GLY A 1 116 ? 61.474 -16.539 -23.787 1.00 77.88 116 GLY A C 1
ATOM 958 O O . GLY A 1 116 ? 60.981 -17.009 -22.764 1.00 77.88 116 GLY A O 1
ATOM 959 N N . SER A 1 117 ? 60.999 -15.423 -24.349 1.00 74.44 117 SER A N 1
ATOM 960 C CA . SER A 1 117 ? 59.889 -14.646 -23.796 1.00 74.44 117 SER A CA 1
ATOM 961 C C . SER A 1 117 ? 58.580 -14.905 -24.544 1.00 74.44 117 SER A C 1
ATOM 963 O O . SER A 1 117 ? 58.533 -15.022 -25.772 1.00 74.44 117 SER A O 1
ATOM 965 N N . VAL A 1 118 ? 57.493 -14.990 -23.778 1.00 84.38 118 VAL A N 1
ATOM 966 C CA . VAL A 1 118 ? 56.123 -15.107 -24.286 1.00 84.38 118 VAL A CA 1
ATOM 967 C C . VAL A 1 118 ? 55.331 -13.917 -23.766 1.00 84.38 118 VAL A C 1
ATOM 969 O O . VAL A 1 118 ? 55.402 -13.586 -22.584 1.00 84.38 118 VAL A O 1
ATOM 972 N N . GLY A 1 119 ? 54.587 -13.266 -24.651 1.00 85.88 119 GLY A N 1
ATOM 973 C CA . GLY A 1 119 ? 53.748 -12.125 -24.319 1.00 85.88 119 GLY A CA 1
ATOM 974 C C . GLY A 1 119 ? 52.527 -12.031 -25.224 1.00 85.88 119 GLY A C 1
ATOM 975 O O . GLY A 1 119 ? 52.250 -12.920 -26.029 1.00 85.88 119 GLY A O 1
ATOM 976 N N . TYR A 1 120 ? 51.798 -10.929 -25.099 1.00 86.75 120 TYR A N 1
ATOM 977 C CA . TYR A 1 120 ? 50.638 -10.617 -25.930 1.00 8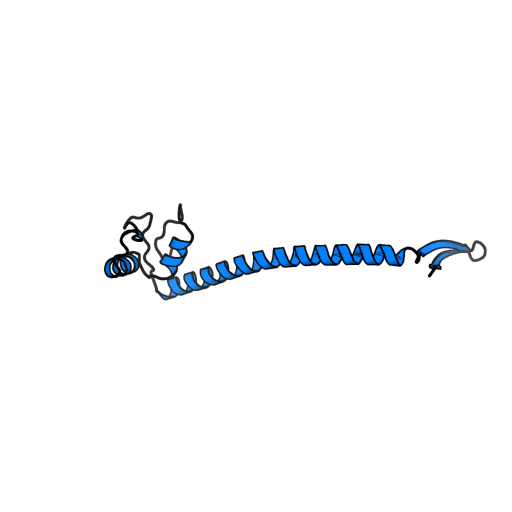6.75 120 TYR A CA 1
ATOM 978 C C . TYR A 1 120 ? 50.854 -9.271 -26.616 1.00 86.75 120 TYR A C 1
ATOM 980 O O . TYR A 1 120 ? 51.295 -8.316 -25.976 1.00 86.75 120 TYR A O 1
ATOM 988 N N . SER A 1 121 ? 50.522 -9.178 -27.902 1.00 87.50 121 SER A N 1
ATOM 989 C CA . SER A 1 121 ? 50.430 -7.907 -28.617 1.00 87.50 121 SER A CA 1
ATOM 990 C C . SER A 1 121 ? 48.972 -7.466 -28.694 1.00 87.50 121 SER A C 1
ATOM 992 O O . SER A 1 121 ? 48.122 -8.209 -29.192 1.00 87.50 121 SER A O 1
ATOM 994 N N . LEU A 1 122 ? 48.703 -6.247 -28.234 1.00 86.00 122 LEU A N 1
ATOM 995 C CA . LEU A 1 122 ? 47.423 -5.566 -28.396 1.00 86.00 122 LEU A CA 1
ATOM 996 C C . LEU A 1 122 ? 47.504 -4.662 -29.627 1.00 86.00 122 LEU A C 1
ATOM 998 O O . LEU A 1 122 ? 48.341 -3.762 -29.676 1.00 86.00 122 LEU A O 1
ATOM 1002 N N . THR A 1 123 ? 46.638 -4.883 -30.614 1.00 85.44 123 THR A N 1
ATOM 1003 C CA . THR A 1 123 ? 46.533 -4.021 -31.798 1.00 85.44 123 THR A CA 1
ATOM 1004 C C . THR A 1 123 ? 45.138 -3.417 -31.858 1.00 85.44 123 THR A C 1
ATOM 1006 O O . THR A 1 123 ? 44.139 -4.134 -31.946 1.00 85.44 123 THR A O 1
ATOM 1009 N N . LEU A 1 124 ? 45.085 -2.086 -31.786 1.00 80.50 124 LEU A N 1
ATOM 1010 C CA . LEU A 1 124 ? 43.859 -1.300 -31.863 1.00 80.50 124 LEU A CA 1
ATOM 1011 C C . LEU A 1 124 ? 43.747 -0.686 -33.264 1.00 80.50 124 LEU A C 1
ATOM 1013 O O . LEU A 1 124 ? 44.639 0.047 -33.684 1.00 80.50 124 LEU A O 1
ATOM 1017 N N . SER A 1 125 ? 42.662 -0.987 -33.971 1.00 74.94 125 SER A N 1
ATOM 1018 C CA . SER A 1 125 ? 42.332 -0.414 -35.282 1.00 74.94 125 SER A CA 1
ATOM 1019 C C . SER A 1 125 ? 41.162 0.552 -35.109 1.00 74.94 125 SER A C 1
ATOM 1021 O O . SER A 1 125 ? 40.165 0.184 -34.480 1.00 74.94 125 SER A O 1
ATOM 1023 N N . PHE A 1 126 ? 41.291 1.776 -35.615 1.00 73.19 126 PHE A N 1
ATOM 1024 C CA . PHE A 1 126 ? 40.292 2.844 -35.514 1.00 73.19 126 PHE A CA 1
ATOM 1025 C C . PHE A 1 126 ? 40.037 3.504 -36.864 1.00 73.19 126 PHE A C 1
ATOM 1027 O O . PHE A 1 126 ? 40.976 3.522 -37.692 1.00 73.19 126 PHE A O 1
#

Foldseek 3Di:
DVFKLADDPPDDPVLLLQLLVDQWLCRVQVVCVVVVVNVPRDDPDSHRIIHGPDNVVSPVSNVVSVVVVVVVVVVVVVVVVVVVVVVVVVVVV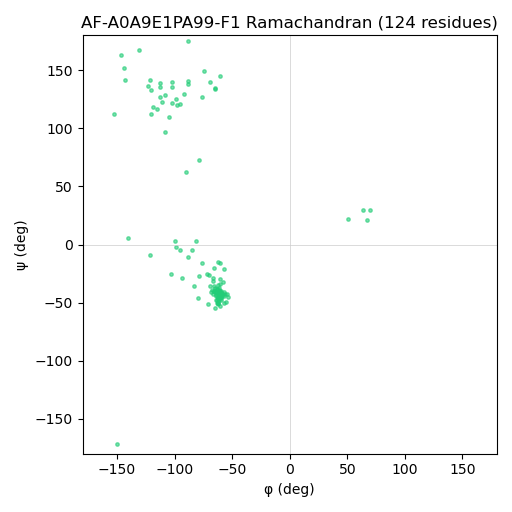VVCCVVCVQWDWDKDWDDDPVVRDTDIDIDIGD

Solvent-accessible surface area (backbone atoms only — not comparable to full-atom values): 7337 Å² total; per-residue (Å²): 84,98,56,28,66,46,51,84,74,95,69,58,71,66,58,61,52,50,56,38,74,34,62,27,47,64,64,45,39,55,52,31,57,76,71,67,41,71,90,77,54,72,62,93,40,77,66,66,31,39,48,44,78,41,72,68,57,34,50,54,51,30,55,51,50,55,50,50,58,52,48,53,54,51,50,54,52,49,54,53,53,50,54,52,50,49,52,54,49,51,53,50,52,50,49,50,51,65,72,44,71,67,53,47,79,46,80,43,83,41,76,40,82,90,80,73,46,77,51,74,44,80,47,80,46,119

Mean predicted aligned error: 9.58 Å

Nearest PDB structures (foldseek):
  8gym-assembly1_2K  TM=5.227E-01  e=1.341E+00  Tetrahymena thermophila SB210
  8x5d-assembly1_G  TM=5.331E-01  e=5.203E+00  Mycobacterium tuberculosis
  8wjn-assembly1_A  TM=4.395E-01  e=4.892E+00  Saccharomyces cerevisiae S288C
  7uzw-assembly1_A  TM=4.925E-01  e=7.531E+00  Staphylococcus epidermidis RP62A